Protein AF-A0A7Y6Y463-F1 (afdb_monomer)

Solvent-accessible surface area (backbone atoms only — not comparable to full-atom values): 8189 Å² total; per-residue (Å²): 125,76,76,81,74,59,68,88,89,46,58,69,60,52,50,51,52,50,35,42,53,52,28,42,51,56,50,47,58,31,56,74,69,74,45,82,87,53,70,82,53,39,70,46,46,56,74,76,50,39,57,55,39,71,73,36,95,50,39,62,60,54,54,53,48,55,52,52,55,52,53,53,63,52,41,77,75,74,74,46,60,66,68,60,52,53,54,52,52,51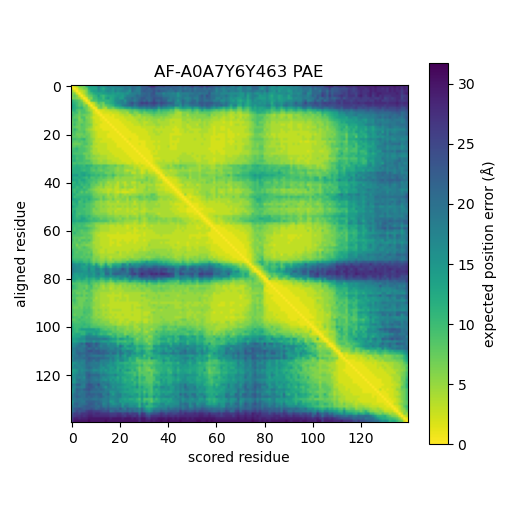,51,54,50,51,52,51,56,50,52,59,61,49,51,54,71,70,66,59,71,73,60,65,64,58,59,50,50,52,54,50,48,52,52,53,48,53,51,52,49,54,51,52,47,56,64,74,61,57,88,115

Secondary structure (DSSP, 8-state):
-GGGSS-TT-HHHHHHHHHHHHHHHHHHHHHHTTPPPPHHHHTTS-HHHHHHHHT-SSHHHHHHHHHHHHHHHHHTTT-S-HHHHHHHHHHHHHHHHHHHHHHHHHH----HHHHHHHHHHHHHHHHHHHHHHHHHTT--

Radius of gyration: 25.82 Å; Cα contacts (8 Å, |Δi|>4): 58; chains: 1; bounding box: 46×28×82 Å

Foldseek 3Di:
DLVVFADPPCPVLVLLLVLLVVLLVVVLVCVLVVHDDDVVSVVSDDPVLSVVLVPDPDNNVSSLVVNLVVLVVCPVVVRGDPVSSVVVVVVSVVVVVVSVVSVCVSVDDDPVVVVVVVVVCVVVVVVVVVVVCVVVVPPD

pLDDT: mean 79.81, std 11.73, range [44.06, 96.62]

Nearest PDB structures (foldseek):
  5x87-assembly1_D  TM=9.168E-01  e=4.164E-04  Klebsiella pneumoniae
  6ivm-assembly1_D  TM=9.169E-01  e=4.685E-04  Klebsiella pneumoniae
  6ivl-assembly1_D  TM=9.132E-01  e=9.502E-04  Klebsiella pneumoniae
  6iv1-assembly1_A  TM=9.038E-01  e=1.435E-03  Klebsiella pneumoniae IS53
  6iv2-assembly1_A  TM=9.139E-01  e=2.168E-03  Klebsiella pneumoniae IS53

Sequence (140 aa):
MILTFISNDEKELKERMILRQVGWNHILVKRLRKKVISETELQFFDISEQNKIKNAVNANQIILKLQSEDLKKVLFPNKVDIIHHIEIEKVLTNLEASLGKTEPIKNTKFSVLYDLLIVISIYVFSGLLALAIVDSAHFF

Mean predicted aligned error: 10.53 Å

Structure (mmCIF, N/CA/C/O backbone):
data_AF-A0A7Y6Y463-F1
#
_entry.id   AF-A0A7Y6Y463-F1
#
loop_
_atom_site.group_PDB
_atom_site.id
_atom_site.type_symbol
_atom_site.label_atom_id
_atom_site.label_alt_id
_atom_site.label_comp_id
_atom_site.label_asym_id
_atom_site.label_entity_id
_atom_site.label_seq_id
_atom_site.pdbx_PDB_ins_code
_atom_site.Cartn_x
_atom_site.Cartn_y
_atom_site.Cartn_z
_atom_site.occupancy
_atom_site.B_iso_or_equiv
_atom_site.auth_seq_id
_atom_site.auth_comp_id
_atom_site.auth_asym_id
_atom_site.auth_atom_id
_atom_site.pdbx_PDB_model_num
ATOM 1 N N . MET A 1 1 ? -14.117 10.240 6.021 1.00 44.06 1 MET A N 1
ATOM 2 C CA . MET A 1 1 ? -15.050 9.148 5.667 1.00 44.06 1 MET A CA 1
ATOM 3 C C . MET A 1 1 ? -15.271 8.172 6.829 1.00 44.06 1 MET A C 1
ATOM 5 O O . MET A 1 1 ? -16.417 7.886 7.109 1.00 44.06 1 MET A O 1
ATOM 9 N N . ILE A 1 2 ? -14.237 7.741 7.570 1.00 46.44 2 ILE A N 1
ATOM 10 C CA . ILE A 1 2 ? -14.395 6.873 8.769 1.00 46.44 2 ILE A CA 1
ATOM 11 C C . ILE A 1 2 ? -14.919 7.650 10.006 1.00 46.44 2 ILE A C 1
ATOM 13 O O . ILE A 1 2 ? -15.595 7.094 10.864 1.00 46.44 2 ILE A O 1
ATOM 17 N N . LEU A 1 3 ? -14.673 8.966 10.070 1.00 47.03 3 LEU A N 1
ATOM 18 C CA . LEU A 1 3 ? -15.059 9.839 11.193 1.00 47.03 3 LEU A CA 1
ATOM 19 C C . LEU A 1 3 ? -16.570 9.960 11.449 1.00 47.03 3 LEU A C 1
ATOM 21 O O . LEU A 1 3 ? -16.952 10.314 12.563 1.00 47.03 3 LEU A O 1
ATOM 25 N N . THR A 1 4 ? -17.410 9.685 10.449 1.00 53.09 4 THR A N 1
ATOM 26 C CA . THR A 1 4 ? -18.863 9.897 10.533 1.00 53.09 4 THR A CA 1
ATOM 27 C C . THR A 1 4 ? -19.576 8.826 11.363 1.00 53.09 4 THR A C 1
ATOM 29 O O . THR A 1 4 ? -20.683 9.062 11.825 1.00 53.09 4 THR A O 1
ATOM 32 N N . PHE A 1 5 ? -18.950 7.660 11.558 1.00 54.16 5 PHE A N 1
ATOM 33 C CA . PHE A 1 5 ? -19.637 6.452 12.031 1.00 54.16 5 PHE A CA 1
ATOM 34 C C . PHE A 1 5 ? -19.310 6.034 13.465 1.00 54.16 5 PHE A C 1
ATOM 36 O O . PHE A 1 5 ? -19.972 5.155 14.007 1.00 54.16 5 PHE A O 1
ATOM 43 N N . ILE A 1 6 ? -18.300 6.642 14.090 1.00 56.97 6 ILE A N 1
ATOM 44 C CA . ILE A 1 6 ? -17.925 6.331 15.473 1.00 56.97 6 ILE A CA 1
ATOM 45 C C . ILE A 1 6 ? -18.493 7.440 16.370 1.00 56.97 6 ILE A C 1
ATOM 47 O O . ILE A 1 6 ? -18.324 8.627 16.080 1.00 56.97 6 ILE A O 1
ATOM 51 N N . SER A 1 7 ? -19.182 7.074 17.448 1.00 55.44 7 SER A N 1
ATOM 52 C CA . SER A 1 7 ? -19.740 8.001 18.442 1.00 55.44 7 SER A CA 1
ATOM 53 C C . SER A 1 7 ? -18.646 8.881 19.076 1.00 55.44 7 SER A C 1
ATOM 55 O O . SER A 1 7 ? -17.461 8.547 19.038 1.00 55.44 7 SER A O 1
ATOM 57 N N . ASN A 1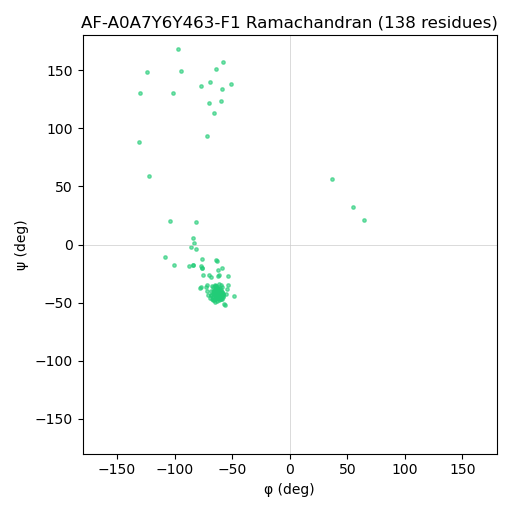 8 ? -19.005 10.047 19.624 1.00 57.31 8 ASN A N 1
ATOM 58 C CA . ASN A 1 8 ? -18.032 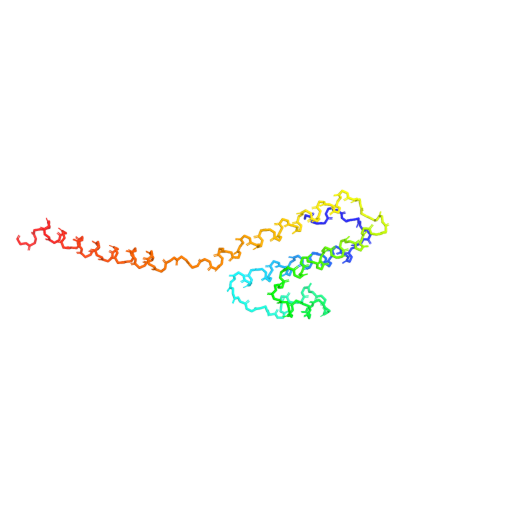11.010 20.172 1.00 57.31 8 ASN A CA 1
ATOM 59 C C . ASN A 1 8 ? -17.240 10.499 21.395 1.00 57.31 8 ASN A C 1
ATOM 61 O O . ASN A 1 8 ? -16.213 11.091 21.721 1.00 57.31 8 ASN A O 1
ATOM 65 N N . ASP A 1 9 ? -17.669 9.396 22.013 1.00 57.78 9 ASP A N 1
ATOM 66 C CA . ASP A 1 9 ? -17.071 8.834 23.231 1.00 57.78 9 ASP A CA 1
ATOM 67 C C . ASP A 1 9 ? -15.741 8.087 23.016 1.00 57.78 9 ASP A C 1
ATOM 69 O O . ASP A 1 9 ? -15.027 7.835 23.980 1.00 57.78 9 ASP A O 1
ATOM 73 N N . GLU A 1 10 ? -15.348 7.768 21.775 1.00 66.56 10 GLU A N 1
ATOM 74 C CA . GLU A 1 10 ? -14.123 6.990 21.496 1.00 66.56 10 GLU A CA 1
ATOM 75 C C . GLU A 1 10 ? -13.136 7.735 20.584 1.00 66.56 10 GLU A C 1
ATOM 77 O O . GLU A 1 10 ? -12.758 7.288 19.496 1.00 66.56 10 GLU A O 1
ATOM 82 N N . LYS A 1 11 ? -12.703 8.913 21.045 1.00 71.19 11 LYS A N 1
ATOM 83 C CA . LYS A 1 11 ? -11.747 9.782 20.339 1.00 71.19 11 LYS A CA 1
ATOM 84 C C . LYS A 1 11 ? -10.413 9.081 20.040 1.00 71.19 11 LYS A C 1
ATOM 86 O O . LYS A 1 11 ? -9.924 9.160 18.918 1.00 71.19 11 LYS A O 1
ATOM 91 N N . GLU A 1 12 ? -9.886 8.321 21.000 1.00 75.56 12 GLU A N 1
ATOM 92 C CA . GLU A 1 12 ? -8.616 7.594 20.857 1.00 75.56 12 GLU A CA 1
ATOM 93 C C . GLU A 1 12 ? -8.675 6.490 19.793 1.00 75.56 12 GLU A C 1
ATOM 95 O O . GLU A 1 12 ? -7.720 6.275 19.048 1.00 75.56 12 GLU A O 1
ATOM 100 N N . LEU A 1 13 ? -9.803 5.779 19.689 1.00 75.69 13 LEU A N 1
ATOM 101 C CA . LEU A 1 13 ? -9.985 4.744 18.671 1.00 75.69 13 LEU A CA 1
ATOM 102 C C . LEU A 1 13 ? -10.071 5.369 17.274 1.00 75.69 13 LEU A C 1
ATOM 104 O O . LEU A 1 13 ? -9.411 4.896 16.347 1.00 75.69 13 LEU A O 1
ATOM 108 N N . LYS A 1 14 ? -10.822 6.472 17.137 1.00 76.75 14 LYS A N 1
ATOM 109 C CA . LYS A 1 14 ? -10.881 7.252 15.891 1.00 76.75 14 LYS A CA 1
ATOM 110 C C . LYS A 1 14 ? -9.494 7.707 15.453 1.00 76.75 14 LYS A C 1
ATOM 112 O O . LYS A 1 14 ? -9.119 7.479 14.305 1.00 76.75 14 LYS A O 1
ATOM 117 N N . GLU A 1 15 ? -8.740 8.338 16.349 1.00 81.94 15 GLU A N 1
ATOM 118 C CA . GLU A 1 15 ? -7.397 8.843 16.052 1.00 81.94 15 GLU A CA 1
ATOM 119 C C . GLU A 1 15 ? -6.464 7.713 15.614 1.00 81.94 15 GLU A C 1
ATOM 121 O O . GLU A 1 15 ? -5.821 7.820 14.569 1.00 81.94 15 GLU A O 1
ATOM 126 N N . ARG A 1 16 ? -6.481 6.579 16.321 1.00 83.06 16 ARG A N 1
ATOM 127 C CA . ARG A 1 16 ? -5.692 5.393 15.966 1.00 83.06 16 ARG A CA 1
ATOM 128 C C . ARG A 1 16 ? -6.028 4.865 14.573 1.00 83.06 16 ARG A C 1
ATOM 130 O O . ARG A 1 16 ? -5.131 4.607 13.775 1.00 83.06 16 ARG A O 1
ATOM 137 N N . MET A 1 17 ? -7.312 4.734 14.242 1.00 80.81 17 MET A N 1
ATOM 138 C CA . MET A 1 17 ? -7.743 4.264 12.920 1.00 80.81 17 MET A CA 1
ATOM 139 C C . MET A 1 17 ? -7.344 5.223 11.799 1.00 80.81 17 MET A C 1
ATOM 141 O O . MET A 1 17 ? -6.948 4.783 10.721 1.00 80.81 17 MET A O 1
ATOM 145 N N . ILE A 1 18 ? -7.421 6.532 12.048 1.00 84.25 18 ILE A N 1
ATOM 146 C CA . ILE A 1 18 ? -7.016 7.552 11.078 1.00 84.25 18 ILE A CA 1
ATOM 147 C C . ILE A 1 18 ? -5.509 7.494 10.849 1.00 84.25 18 ILE A C 1
ATOM 149 O O . ILE A 1 18 ? -5.080 7.450 9.697 1.00 84.25 18 ILE A O 1
ATOM 153 N N . LEU A 1 19 ? -4.713 7.444 11.919 1.00 86.88 19 LEU A N 1
ATOM 154 C CA . LEU A 1 19 ? -3.257 7.343 11.827 1.00 86.88 19 LEU A CA 1
ATOM 155 C C . LEU A 1 19 ? -2.837 6.080 11.071 1.00 86.88 19 LEU A C 1
ATOM 157 O O . LEU A 1 19 ? -2.025 6.168 10.149 1.00 86.88 19 LEU A O 1
ATOM 161 N N . ARG A 1 20 ? -3.470 4.933 11.350 1.00 87.31 20 ARG A N 1
ATOM 162 C CA . ARG A 1 20 ? -3.227 3.699 10.589 1.00 87.31 20 ARG A CA 1
ATOM 163 C C . ARG A 1 20 ? -3.591 3.836 9.114 1.00 87.31 20 ARG A C 1
ATOM 165 O O . ARG A 1 20 ? -2.824 3.383 8.268 1.00 87.31 20 ARG A O 1
ATOM 172 N N . GLN A 1 21 ? -4.706 4.486 8.781 1.00 87.62 21 GLN A N 1
ATOM 173 C CA . GLN A 1 21 ? -5.109 4.702 7.388 1.00 87.62 21 GLN A CA 1
ATOM 174 C C . GLN A 1 21 ? -4.142 5.640 6.641 1.00 87.62 21 GLN A C 1
ATOM 176 O O . GLN A 1 21 ? -3.854 5.425 5.460 1.00 87.62 21 GLN A O 1
ATOM 181 N N . VAL A 1 22 ? -3.615 6.662 7.322 1.00 88.88 22 VAL A N 1
ATOM 182 C CA . VAL A 1 22 ? -2.574 7.554 6.787 1.00 88.88 22 VAL A CA 1
ATOM 183 C C . VAL A 1 22 ? -1.280 6.772 6.555 1.00 88.88 22 VAL A C 1
ATOM 185 O O . VAL A 1 22 ? -0.741 6.790 5.446 1.00 88.88 22 VAL A O 1
ATOM 188 N N . GLY A 1 23 ? -0.825 6.012 7.554 1.00 88.50 23 GLY A N 1
ATOM 189 C CA . GLY A 1 23 ? 0.352 5.152 7.445 1.00 88.50 23 GLY A CA 1
ATOM 190 C C . GLY A 1 23 ? 0.221 4.110 6.329 1.00 88.50 23 GLY A C 1
ATOM 191 O O . GLY A 1 23 ? 1.155 3.913 5.551 1.00 88.50 23 GLY A O 1
ATOM 192 N N . TRP A 1 24 ? -0.961 3.508 6.174 1.00 90.31 24 TRP A N 1
ATOM 193 C CA . TRP A 1 24 ? -1.271 2.570 5.094 1.00 90.31 24 TRP A CA 1
ATOM 194 C C . TRP A 1 24 ? -1.067 3.194 3.711 1.00 90.31 24 TRP A C 1
ATOM 196 O O . TRP A 1 24 ? -0.444 2.582 2.846 1.00 90.31 24 TRP A O 1
ATOM 206 N N . ASN A 1 25 ? -1.527 4.432 3.502 1.00 88.44 25 ASN A N 1
ATOM 207 C CA . ASN A 1 25 ? -1.337 5.134 2.231 1.00 88.44 25 ASN A CA 1
ATOM 208 C C . ASN A 1 25 ? 0.158 5.374 1.943 1.00 88.44 25 ASN A C 1
ATOM 210 O O . ASN A 1 25 ? 0.647 5.061 0.855 1.00 88.44 25 ASN A O 1
ATOM 214 N N . HIS A 1 26 ? 0.918 5.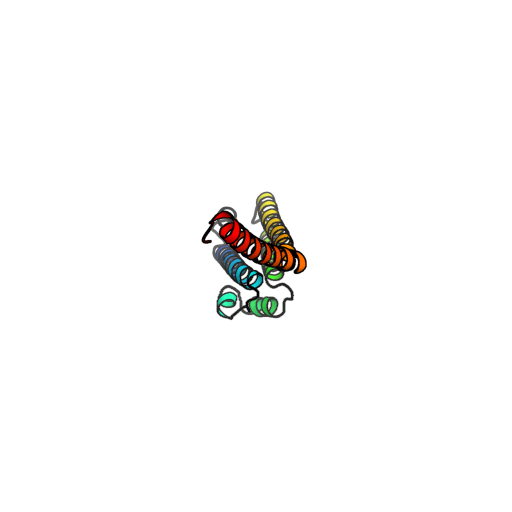836 2.938 1.00 89.00 26 HIS A N 1
ATOM 215 C CA . HIS A 1 26 ? 2.359 6.045 2.784 1.00 89.00 26 HIS A CA 1
ATOM 216 C C . HIS A 1 26 ? 3.111 4.752 2.430 1.00 89.00 26 HIS A C 1
ATOM 218 O O . HIS A 1 26 ? 3.936 4.741 1.506 1.00 89.00 26 HIS A O 1
ATOM 224 N N . ILE A 1 27 ? 2.798 3.648 3.113 1.00 87.81 27 ILE A N 1
ATOM 225 C CA . ILE A 1 27 ? 3.405 2.337 2.848 1.00 87.81 27 ILE A CA 1
ATOM 226 C C . ILE A 1 27 ? 2.990 1.822 1.467 1.00 87.81 27 ILE A C 1
ATOM 228 O O . ILE A 1 27 ? 3.834 1.316 0.721 1.00 87.81 27 ILE A O 1
ATOM 232 N N . LEU A 1 28 ? 1.731 2.007 1.069 1.00 88.06 28 LEU A N 1
ATOM 233 C CA . LEU A 1 28 ? 1.239 1.656 -0.260 1.00 88.06 28 LEU A CA 1
ATOM 234 C C . LEU A 1 28 ? 2.026 2.354 -1.369 1.00 88.06 28 LEU A C 1
ATOM 236 O O . LEU A 1 28 ? 2.529 1.684 -2.276 1.00 88.06 28 LEU A O 1
ATOM 240 N N . VAL A 1 29 ? 2.188 3.674 -1.279 1.00 86.38 29 VAL A N 1
ATOM 241 C CA . VAL A 1 29 ? 2.933 4.460 -2.273 1.00 86.38 29 VAL A CA 1
ATOM 242 C C . VAL A 1 29 ? 4.377 3.971 -2.387 1.00 86.38 29 VAL A C 1
ATOM 244 O O . VAL A 1 29 ? 4.890 3.800 -3.498 1.00 86.38 29 VAL A O 1
ATOM 247 N N . LYS A 1 30 ? 5.043 3.697 -1.259 1.00 85.88 30 LYS A N 1
ATOM 248 C CA . LYS A 1 30 ? 6.408 3.154 -1.264 1.00 85.88 30 LYS A CA 1
ATOM 249 C C . LYS A 1 30 ? 6.478 1.758 -1.875 1.00 85.88 30 LYS A C 1
ATOM 251 O O . LYS A 1 30 ? 7.355 1.512 -2.706 1.00 85.88 30 LYS A O 1
ATOM 256 N N . ARG A 1 31 ? 5.529 0.882 -1.540 1.00 84.62 31 ARG A N 1
ATOM 257 C CA . ARG A 1 31 ? 5.444 -0.489 -2.063 1.00 84.62 31 ARG A CA 1
ATOM 258 C C . ARG A 1 31 ? 5.277 -0.510 -3.582 1.00 84.62 31 ARG A C 1
ATOM 260 O O . ARG A 1 31 ? 5.956 -1.282 -4.258 1.00 84.62 31 ARG A O 1
ATOM 267 N N . LEU A 1 32 ? 4.420 0.353 -4.128 1.00 83.19 32 LEU A N 1
ATOM 268 C CA . LEU A 1 32 ? 4.220 0.484 -5.578 1.00 83.19 32 LEU A CA 1
ATOM 269 C C . LEU A 1 32 ? 5.483 0.996 -6.287 1.00 83.19 32 LEU A C 1
ATOM 271 O O . LEU A 1 32 ? 5.810 0.534 -7.376 1.00 83.19 32 LEU A O 1
ATOM 275 N N . ARG A 1 33 ? 6.243 1.882 -5.633 1.00 84.75 33 ARG A N 1
ATOM 276 C CA . ARG A 1 33 ? 7.527 2.412 -6.125 1.00 84.75 33 ARG A CA 1
ATOM 277 C C . ARG A 1 33 ? 8.733 1.513 -5.832 1.00 84.75 33 ARG A C 1
ATOM 279 O O . ARG A 1 33 ? 9.856 1.928 -6.098 1.00 84.75 33 ARG A O 1
ATOM 286 N N . LYS A 1 34 ? 8.523 0.314 -5.273 1.00 81.12 34 LYS A N 1
ATOM 287 C CA . LYS A 1 34 ? 9.586 -0.628 -4.872 1.00 81.12 34 LYS A CA 1
ATOM 288 C C . LYS A 1 34 ? 10.620 -0.002 -3.912 1.00 81.12 34 LYS A C 1
ATOM 290 O O . LYS A 1 34 ? 11.793 -0.358 -3.949 1.00 81.12 34 LYS A O 1
ATOM 295 N N . LYS A 1 35 ? 10.194 0.942 -3.063 1.00 83.38 35 LYS A N 1
ATOM 296 C CA . LYS A 1 35 ? 11.039 1.587 -2.043 1.00 83.38 35 LYS A CA 1
ATOM 297 C C . LYS A 1 35 ? 10.905 0.883 -0.694 1.00 83.38 35 LYS A C 1
ATOM 299 O O . LYS A 1 35 ? 9.835 0.378 -0.361 1.00 83.38 35 LYS A O 1
ATOM 304 N N . VAL A 1 36 ? 11.982 0.906 0.088 1.00 82.81 36 VAL A N 1
ATOM 305 C CA . VAL A 1 36 ? 12.009 0.369 1.455 1.00 82.81 36 VAL A CA 1
ATOM 306 C C . VAL A 1 36 ? 11.163 1.252 2.381 1.00 82.81 36 VAL A C 1
ATOM 308 O O . VAL A 1 36 ? 11.159 2.484 2.263 1.00 82.81 36 VAL A O 1
ATOM 311 N N . ILE A 1 37 ? 10.427 0.608 3.285 1.00 82.56 37 ILE A N 1
ATOM 312 C CA . ILE A 1 37 ? 9.681 1.267 4.362 1.00 82.56 37 ILE A CA 1
ATOM 313 C C . ILE A 1 37 ? 10.710 1.811 5.359 1.00 82.56 37 ILE A C 1
ATOM 315 O O . ILE A 1 37 ? 11.526 1.046 5.868 1.00 82.56 37 ILE A O 1
ATOM 319 N N . SER A 1 38 ? 10.707 3.119 5.606 1.00 82.12 38 SER A N 1
ATOM 320 C CA . SER A 1 38 ? 11.576 3.752 6.601 1.00 82.12 38 SER A CA 1
ATOM 321 C C . SER A 1 38 ? 10.830 3.960 7.915 1.00 82.12 38 SER A C 1
ATOM 323 O O . SER A 1 38 ? 9.610 3.824 8.005 1.00 82.12 38 SER A O 1
ATOM 325 N N . GLU A 1 39 ? 11.576 4.297 8.962 1.00 79.94 39 GLU A N 1
ATOM 326 C CA . GLU A 1 39 ? 11.022 4.504 10.304 1.00 79.94 39 GLU A CA 1
ATOM 327 C C . GLU A 1 39 ? 10.007 5.656 10.350 1.00 79.94 39 GLU A C 1
ATOM 329 O O . GLU A 1 39 ? 9.045 5.603 11.111 1.00 79.94 39 GLU A O 1
ATOM 334 N N . THR A 1 40 ? 10.124 6.626 9.439 1.00 80.25 40 THR A N 1
ATOM 335 C CA . THR A 1 40 ? 9.155 7.717 9.254 1.00 80.25 40 THR A CA 1
ATOM 336 C C . THR A 1 40 ? 7.762 7.249 8.842 1.00 80.25 40 THR A C 1
ATOM 338 O O . THR A 1 40 ? 6.794 7.939 9.123 1.00 80.25 40 THR A O 1
ATOM 341 N N . GLU A 1 41 ? 7.602 6.104 8.174 1.00 80.19 41 GLU A N 1
ATOM 342 C CA . GLU A 1 41 ? 6.257 5.572 7.893 1.00 80.19 41 GLU A CA 1
ATOM 343 C C . GLU A 1 41 ? 5.736 4.701 9.031 1.00 80.19 41 GLU A C 1
ATOM 345 O O . GLU A 1 41 ? 4.534 4.474 9.134 1.00 80.19 41 GLU A O 1
ATOM 350 N N . LEU A 1 42 ? 6.630 4.228 9.896 1.00 82.44 42 LEU A N 1
ATOM 351 C CA . LEU A 1 42 ? 6.279 3.419 11.053 1.00 82.44 42 LEU A CA 1
ATOM 352 C C . LEU A 1 42 ? 5.857 4.265 12.257 1.00 82.44 42 LEU A C 1
ATOM 354 O O . LEU A 1 42 ? 5.156 3.751 13.122 1.00 82.44 42 LEU A O 1
ATOM 358 N N . GLN A 1 43 ? 6.184 5.562 12.270 1.00 85.62 43 GLN A N 1
ATOM 359 C CA . GLN A 1 43 ? 5.778 6.509 13.318 1.00 85.62 43 GLN A CA 1
ATOM 360 C C . GLN A 1 43 ? 4.253 6.635 13.496 1.00 85.62 43 GLN A C 1
ATOM 362 O O . GLN A 1 43 ? 3.793 7.088 14.537 1.00 85.62 43 GLN A O 1
ATOM 367 N N . PHE A 1 44 ? 3.468 6.248 12.484 1.00 83.31 44 PHE A N 1
ATOM 368 C CA . PHE A 1 44 ? 2.002 6.267 12.529 1.00 83.31 44 PHE A CA 1
ATOM 369 C C . PHE A 1 44 ? 1.396 5.049 13.245 1.00 83.31 44 PHE A C 1
ATOM 371 O O . PHE A 1 44 ? 0.175 4.966 13.372 1.00 83.31 44 PHE A O 1
ATOM 378 N N . PHE A 1 45 ? 2.230 4.097 13.672 1.00 85.44 45 PHE A N 1
ATOM 379 C CA . PHE A 1 45 ? 1.819 2.830 14.268 1.00 85.44 45 PHE A CA 1
ATOM 380 C C . PHE A 1 45 ? 2.444 2.641 15.650 1.00 85.44 45 PHE A C 1
ATOM 382 O O . PHE A 1 45 ? 3.590 3.032 15.889 1.00 85.44 45 PHE A O 1
ATOM 389 N N . ASP A 1 46 ? 1.719 1.954 16.533 1.00 84.62 46 ASP A N 1
ATOM 390 C CA . ASP A 1 46 ? 2.234 1.576 17.848 1.00 84.62 46 ASP A CA 1
ATOM 391 C C . ASP A 1 46 ? 3.424 0.612 17.715 1.00 84.62 46 ASP A C 1
ATOM 393 O O . ASP A 1 46 ? 3.498 -0.196 16.787 1.00 84.62 46 ASP A O 1
ATOM 397 N N . ILE A 1 47 ? 4.344 0.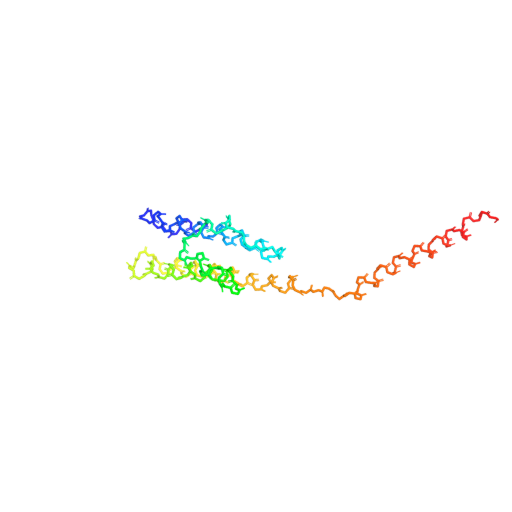628 18.683 1.00 80.75 47 ILE A N 1
ATOM 398 C CA . ILE A 1 47 ? 5.591 -0.167 18.663 1.00 80.75 47 ILE A CA 1
ATOM 399 C C . ILE A 1 47 ? 5.316 -1.671 18.446 1.00 80.75 47 ILE A C 1
ATOM 401 O O . ILE A 1 47 ? 6.035 -2.351 17.711 1.00 80.75 47 ILE A O 1
ATOM 405 N N . SER A 1 48 ? 4.237 -2.193 19.040 1.00 81.06 48 SER A N 1
ATOM 406 C CA . SER A 1 48 ? 3.797 -3.585 18.851 1.00 81.06 48 SER A CA 1
ATOM 407 C C . SER A 1 48 ? 3.411 -3.889 17.396 1.00 81.06 48 SER A C 1
ATOM 409 O O . SER A 1 48 ? 3.694 -4.969 16.872 1.00 81.06 48 SER A O 1
ATOM 411 N N . GLU A 1 49 ? 2.794 -2.923 16.719 1.00 82.38 49 GLU A N 1
ATOM 412 C CA . GLU A 1 49 ? 2.346 -3.040 15.333 1.00 82.38 49 GLU A CA 1
ATOM 413 C C . GLU A 1 49 ? 3.505 -2.885 14.357 1.00 82.38 49 GLU A C 1
ATOM 415 O O . GLU A 1 49 ? 3.576 -3.625 13.378 1.00 82.38 49 GLU A O 1
ATOM 420 N N . GLN A 1 50 ? 4.461 -2.001 14.656 1.00 85.06 50 GLN A N 1
ATOM 421 C CA . GLN A 1 50 ? 5.650 -1.797 13.829 1.00 85.06 50 GLN A CA 1
ATOM 422 C C . GLN A 1 50 ? 6.413 -3.106 13.601 1.00 85.06 50 GLN A C 1
ATOM 424 O O . GLN A 1 50 ? 6.799 -3.403 12.471 1.00 85.06 50 GLN A O 1
ATOM 429 N N . ASN A 1 51 ? 6.572 -3.929 14.641 1.00 83.25 51 ASN A N 1
ATOM 430 C CA . ASN A 1 51 ? 7.228 -5.234 14.521 1.00 83.25 51 ASN A CA 1
ATOM 431 C C . ASN A 1 51 ? 6.443 -6.200 13.622 1.00 83.25 51 ASN A C 1
ATOM 433 O O . ASN A 1 51 ? 7.035 -6.905 12.804 1.00 83.25 51 ASN A O 1
ATOM 437 N N . LYS A 1 52 ? 5.107 -6.208 13.721 1.00 83.94 52 LYS A N 1
ATOM 438 C CA . LYS A 1 52 ? 4.251 -7.021 12.841 1.00 83.94 52 LYS A CA 1
ATOM 439 C C . LYS A 1 52 ? 4.358 -6.568 11.386 1.00 83.94 52 LYS A C 1
ATOM 441 O O . LYS A 1 52 ? 4.408 -7.408 10.496 1.00 83.94 52 LYS A O 1
ATOM 446 N N . ILE A 1 53 ? 4.426 -5.257 11.152 1.00 84.69 53 ILE A N 1
ATOM 447 C CA . ILE A 1 53 ? 4.525 -4.656 9.817 1.00 84.69 53 ILE A CA 1
ATOM 448 C C . ILE A 1 53 ? 5.903 -4.920 9.193 1.00 84.69 53 ILE A C 1
ATOM 450 O O . ILE A 1 53 ? 5.967 -5.292 8.024 1.00 84.69 53 ILE A O 1
ATOM 454 N N . LYS A 1 54 ? 6.997 -4.782 9.960 1.00 82.56 54 LYS A N 1
ATOM 455 C CA . LYS A 1 54 ? 8.372 -5.041 9.486 1.00 82.56 54 LYS A CA 1
ATOM 456 C C . LYS A 1 54 ? 8.584 -6.502 9.071 1.00 82.56 54 LYS A C 1
ATOM 458 O O . LYS A 1 54 ? 9.255 -6.754 8.078 1.00 82.56 54 LYS A O 1
ATOM 463 N N . ASN A 1 55 ? 7.989 -7.445 9.802 1.00 82.56 55 ASN A N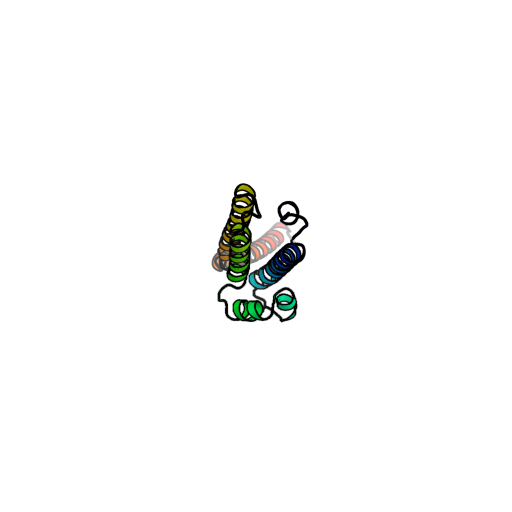 1
ATOM 464 C CA . ASN A 1 55 ? 8.122 -8.883 9.536 1.00 82.56 55 ASN A CA 1
ATOM 465 C C . ASN A 1 55 ? 7.119 -9.413 8.492 1.00 82.56 55 ASN A C 1
ATOM 467 O O . ASN A 1 55 ? 7.122 -10.599 8.166 1.00 82.56 55 ASN A O 1
ATOM 471 N N . ALA A 1 56 ? 6.233 -8.557 7.981 1.00 82.81 56 ALA A N 1
ATOM 472 C CA . ALA A 1 56 ? 5.194 -8.937 7.039 1.00 82.81 56 ALA A CA 1
ATOM 473 C C . ALA A 1 56 ? 5.740 -9.132 5.621 1.00 82.81 56 ALA A C 1
ATOM 475 O O . ALA A 1 56 ? 6.408 -8.251 5.084 1.00 82.81 56 ALA A O 1
ATOM 476 N N . VAL A 1 57 ? 5.305 -10.194 4.935 1.00 77.00 57 VAL A N 1
ATOM 477 C CA . VAL A 1 57 ? 5.468 -10.291 3.470 1.00 77.00 57 VAL A CA 1
ATOM 478 C C . VAL A 1 57 ? 4.687 -9.172 2.768 1.00 77.00 57 VAL A C 1
ATOM 480 O O . VAL A 1 57 ? 5.149 -8.594 1.785 1.00 77.00 57 VAL A O 1
ATOM 483 N N . ASN A 1 58 ? 3.506 -8.830 3.296 1.00 83.75 58 ASN A N 1
ATOM 484 C CA . ASN A 1 58 ? 2.660 -7.761 2.776 1.00 83.75 58 ASN A CA 1
ATOM 485 C C . ASN A 1 58 ? 2.206 -6.815 3.896 1.00 83.75 58 ASN A C 1
ATOM 487 O O . ASN A 1 58 ? 1.138 -6.983 4.484 1.00 83.75 58 ASN A O 1
ATOM 491 N N . ALA A 1 59 ? 3.023 -5.793 4.160 1.00 86.25 59 ALA A N 1
ATOM 492 C CA . ALA A 1 59 ? 2.768 -4.767 5.172 1.00 86.25 59 ALA A CA 1
ATOM 493 C C . ALA A 1 59 ? 1.350 -4.164 5.088 1.00 86.25 59 ALA A C 1
ATOM 495 O O . ALA A 1 59 ? 0.659 -4.062 6.098 1.00 86.25 59 ALA A O 1
ATOM 496 N N . ASN A 1 60 ? 0.878 -3.839 3.878 1.00 86.75 60 ASN A N 1
ATOM 497 C CA . ASN A 1 60 ? -0.440 -3.228 3.670 1.00 86.75 60 ASN A CA 1
ATOM 498 C C . ASN A 1 60 ? -1.599 -4.141 4.080 1.00 86.75 60 ASN A C 1
ATOM 500 O O . ASN A 1 60 ? -2.605 -3.654 4.588 1.00 86.75 60 ASN A O 1
ATOM 504 N N . GLN A 1 61 ? -1.462 -5.450 3.863 1.00 86.94 61 GLN A N 1
ATOM 505 C CA . GLN A 1 61 ? -2.495 -6.419 4.222 1.00 86.94 61 GLN A CA 1
ATOM 506 C C . GLN A 1 61 ? -2.578 -6.595 5.741 1.00 86.94 61 GLN A C 1
ATOM 508 O O . GLN A 1 61 ? -3.671 -6.639 6.300 1.00 86.94 61 GLN A O 1
ATOM 513 N N . ILE A 1 62 ? -1.429 -6.621 6.427 1.00 88.81 62 ILE A N 1
ATOM 514 C CA . ILE A 1 62 ? -1.399 -6.702 7.894 1.00 88.81 62 ILE A CA 1
ATOM 515 C C . ILE A 1 62 ? -2.059 -5.474 8.525 1.00 88.81 62 ILE A C 1
ATOM 517 O O . ILE A 1 62 ? -2.827 -5.624 9.469 1.00 88.81 62 ILE A O 1
ATOM 521 N N . ILE A 1 63 ? -1.819 -4.278 7.987 1.00 88.56 63 ILE A N 1
ATOM 522 C CA . ILE A 1 63 ? -2.424 -3.045 8.507 1.00 88.56 63 ILE A CA 1
ATOM 523 C C . ILE A 1 63 ? -3.956 -3.075 8.384 1.00 88.56 63 ILE A C 1
ATOM 525 O O . ILE A 1 63 ? -4.645 -2.765 9.355 1.00 88.56 63 ILE A O 1
ATOM 529 N N . LEU A 1 64 ? -4.498 -3.506 7.237 1.00 88.19 64 LEU A N 1
ATOM 530 C CA . LEU A 1 64 ? -5.952 -3.650 7.061 1.00 88.19 64 LEU A CA 1
ATOM 531 C C . LEU A 1 64 ? -6.535 -4.710 8.005 1.00 88.19 64 LEU A C 1
ATOM 533 O O . LEU A 1 64 ? -7.601 -4.501 8.584 1.00 88.19 64 LEU A O 1
ATOM 537 N N . LYS A 1 65 ? -5.812 -5.815 8.221 1.00 87.69 65 LYS A N 1
ATOM 538 C CA . LYS A 1 65 ? -6.218 -6.860 9.164 1.00 87.69 65 LYS A CA 1
ATOM 539 C C . LYS A 1 65 ? -6.285 -6.342 10.603 1.00 87.69 65 LYS A C 1
ATOM 541 O O . LYS A 1 65 ? -7.277 -6.589 11.278 1.00 87.69 65 LYS A O 1
ATOM 546 N N . LEU A 1 66 ? -5.282 -5.585 11.052 1.00 87.12 66 LEU A N 1
ATOM 547 C CA . LEU A 1 66 ? -5.281 -4.956 12.380 1.00 87.12 66 LEU A CA 1
ATOM 548 C C . LEU A 1 66 ? -6.463 -3.988 12.548 1.00 87.12 66 LEU A C 1
ATOM 550 O O . LEU A 1 66 ? -7.080 -3.933 13.609 1.00 87.12 66 LEU A O 1
ATOM 554 N N . GLN A 1 67 ? -6.820 -3.260 11.488 1.00 86.81 67 GLN A N 1
ATOM 555 C CA . GLN A 1 67 ? -7.972 -2.359 11.495 1.00 86.81 67 GLN A CA 1
ATOM 556 C C . GLN A 1 67 ? -9.311 -3.113 11.583 1.00 86.81 67 GLN A C 1
ATOM 558 O O . GLN A 1 67 ? -10.180 -2.692 12.345 1.00 86.81 67 GLN A O 1
ATOM 563 N N . SER A 1 68 ? -9.463 -4.241 10.878 1.00 85.06 68 SER A N 1
ATOM 564 C CA . SER A 1 68 ? -10.632 -5.135 11.000 1.00 85.06 68 SER A CA 1
ATOM 565 C C . SER A 1 68 ? -10.725 -5.787 12.388 1.00 85.06 68 SER A C 1
ATOM 567 O O . SER A 1 68 ? -11.798 -5.850 12.987 1.00 85.06 68 SER A O 1
ATOM 569 N N . GLU A 1 69 ? -9.600 -6.229 12.956 1.00 85.50 69 GLU A N 1
ATOM 570 C CA . GLU A 1 69 ? -9.563 -6.806 14.307 1.00 85.50 69 GLU A CA 1
ATOM 571 C C . GLU A 1 69 ? -10.025 -5.803 15.371 1.00 85.50 69 GLU A C 1
ATOM 573 O O . GLU A 1 69 ? -10.792 -6.162 16.266 1.00 85.50 69 GLU A O 1
ATOM 578 N N . ASP A 1 70 ? -9.612 -4.542 15.260 1.00 81.06 70 ASP A N 1
ATOM 579 C CA . ASP A 1 70 ? -10.056 -3.505 16.189 1.00 81.06 70 ASP A CA 1
ATOM 580 C C . ASP A 1 70 ? -11.525 -3.113 15.975 1.00 81.06 70 ASP A C 1
ATOM 582 O O . ASP A 1 70 ? -12.242 -2.928 16.958 1.00 81.06 70 ASP A O 1
ATOM 586 N N . LEU A 1 71 ? -12.025 -3.103 14.733 1.00 78.56 71 LEU A N 1
ATOM 587 C CA . LEU A 1 71 ? -13.461 -2.937 14.455 1.00 78.56 71 LEU A CA 1
ATOM 588 C C . LEU A 1 71 ? -14.311 -4.020 15.119 1.00 78.56 71 LEU A C 1
ATOM 590 O O . LEU A 1 71 ? -15.378 -3.725 15.656 1.00 78.56 71 LEU A O 1
ATOM 594 N N . LYS A 1 72 ? -13.843 -5.272 15.108 1.00 77.94 72 LYS A N 1
ATOM 595 C CA . LYS A 1 72 ? -14.546 -6.389 15.752 1.00 77.94 72 LYS A CA 1
ATOM 596 C C . LYS A 1 72 ? -14.593 -6.233 17.266 1.00 77.94 72 LYS A C 1
ATOM 598 O O . LYS A 1 72 ? -15.639 -6.471 17.860 1.00 77.94 72 LYS A O 1
ATOM 603 N N . LYS A 1 73 ? -13.506 -5.786 17.903 1.00 75.38 73 LYS A N 1
ATOM 604 C CA . LYS A 1 73 ? -13.483 -5.548 19.360 1.00 75.38 73 LYS A CA 1
ATOM 605 C C . LYS A 1 73 ? -14.490 -4.480 19.793 1.00 75.38 73 LYS A C 1
ATOM 607 O O . LYS A 1 73 ? -15.073 -4.602 20.865 1.00 75.38 73 LYS A O 1
ATOM 612 N N . VAL A 1 74 ? -14.721 -3.472 18.953 1.00 69.19 74 VAL A N 1
ATOM 613 C CA . VAL A 1 74 ? -15.685 -2.387 19.207 1.00 69.19 74 VAL A CA 1
ATOM 614 C C . VAL A 1 74 ? -17.140 -2.828 18.975 1.00 69.19 74 VAL A C 1
ATOM 616 O O . VAL A 1 74 ? -18.057 -2.214 19.511 1.00 69.19 74 VAL A O 1
ATOM 619 N N . LEU A 1 75 ? -17.372 -3.925 18.246 1.00 62.38 75 LEU A N 1
ATOM 620 C CA . LEU A 1 75 ? -18.707 -4.493 18.017 1.00 62.38 75 LEU A CA 1
ATOM 621 C C . LEU A 1 75 ? -19.238 -5.274 19.235 1.00 62.38 75 LEU A C 1
ATOM 623 O O . LEU A 1 75 ? -20.428 -5.223 19.544 1.00 62.38 75 LEU A O 1
ATOM 627 N N . PHE A 1 76 ? -18.355 -5.973 19.953 1.00 56.47 76 PHE A N 1
ATOM 628 C CA . PHE A 1 76 ? -18.724 -6.865 21.061 1.00 56.47 76 PHE A CA 1
ATOM 629 C C . PHE A 1 76 ? -19.391 -6.228 22.303 1.00 56.47 76 PHE A C 1
ATOM 631 O O . PHE A 1 76 ? -19.995 -6.982 23.064 1.00 56.47 76 PHE A O 1
ATOM 638 N N . PRO A 1 77 ? -19.396 -4.896 22.523 1.00 54.81 77 PRO A N 1
ATOM 639 C CA . PRO A 1 77 ? -20.198 -4.267 23.568 1.00 54.81 77 PRO A CA 1
ATOM 640 C C . PRO A 1 77 ? -21.463 -3.545 23.056 1.00 54.81 77 PRO A C 1
ATOM 642 O O . PRO A 1 77 ? -21.985 -2.699 23.775 1.00 54.81 77 PRO A O 1
ATOM 645 N N . ASN A 1 78 ? -21.986 -3.845 21.854 1.00 55.59 78 ASN A N 1
ATOM 646 C CA . ASN A 1 78 ? -23.192 -3.186 21.303 1.00 55.59 78 ASN A CA 1
ATOM 647 C C . ASN A 1 78 ? -23.003 -1.666 21.042 1.00 55.59 78 ASN A C 1
ATOM 649 O O . ASN A 1 78 ? -23.966 -0.904 20.996 1.00 55.59 78 ASN A O 1
ATOM 653 N N . LYS A 1 79 ? -21.747 -1.209 20.904 1.00 55.19 79 LYS A N 1
ATOM 654 C CA . LYS A 1 79 ? -21.370 0.216 20.799 1.00 55.19 79 LYS A CA 1
ATOM 655 C C . LYS A 1 79 ? -21.467 0.801 19.389 1.00 55.19 79 LYS A C 1
ATOM 657 O O . LYS A 1 79 ? -21.471 2.019 19.233 1.00 55.19 79 LYS A O 1
ATOM 662 N N . VAL A 1 80 ? -21.518 -0.052 18.369 1.00 59.25 80 VAL A N 1
ATOM 663 C CA . VAL A 1 80 ? -21.635 0.331 16.959 1.00 59.25 80 VAL A CA 1
ATOM 664 C C . VAL A 1 80 ? -22.763 -0.487 16.353 1.00 59.25 80 VAL A C 1
ATOM 666 O O . VAL A 1 80 ? -22.805 -1.704 16.518 1.00 59.25 80 VAL A O 1
ATOM 669 N N . ASP A 1 81 ? -23.676 0.191 15.665 1.00 70.56 81 ASP A N 1
ATOM 670 C CA . ASP A 1 81 ? -24.754 -0.458 14.923 1.00 70.56 81 ASP A CA 1
ATOM 671 C C . ASP A 1 81 ? -24.164 -1.414 13.870 1.00 70.56 81 ASP A C 1
ATOM 673 O O . ASP A 1 81 ? -23.222 -1.073 13.145 1.00 70.56 81 ASP A O 1
ATOM 677 N N . ILE A 1 82 ? -24.714 -2.628 13.803 1.00 73.12 82 ILE A N 1
ATOM 678 C CA . ILE A 1 82 ? -24.250 -3.732 12.951 1.00 73.12 82 ILE A CA 1
ATOM 679 C C . ILE A 1 82 ? -24.144 -3.275 11.490 1.00 73.12 82 ILE A C 1
ATOM 681 O O . ILE A 1 82 ? -23.221 -3.669 10.776 1.00 73.12 82 ILE A O 1
ATOM 685 N N . ILE A 1 83 ? -25.046 -2.388 11.065 1.00 75.19 83 ILE A N 1
ATOM 686 C CA . ILE A 1 83 ? -25.070 -1.809 9.720 1.00 75.19 83 ILE A CA 1
ATOM 687 C C . ILE A 1 83 ? -23.776 -1.035 9.426 1.00 75.19 83 ILE A C 1
ATOM 689 O O . ILE A 1 83 ? -23.151 -1.238 8.384 1.00 75.19 83 ILE A O 1
ATOM 693 N N . HIS A 1 84 ? -23.323 -0.193 10.356 1.00 74.38 84 HIS A N 1
ATOM 694 C CA . HIS A 1 84 ? -22.094 0.584 10.189 1.00 74.38 84 HIS A CA 1
ATOM 695 C C . HIS A 1 84 ? -20.849 -0.302 10.177 1.00 74.38 84 HIS A C 1
ATOM 697 O O . HIS A 1 84 ? -19.914 -0.045 9.419 1.00 74.38 84 HIS A O 1
ATOM 703 N N . HIS A 1 85 ? -20.839 -1.371 10.974 1.00 77.69 85 HIS A N 1
ATOM 704 C CA . HIS A 1 85 ? -19.744 -2.336 10.959 1.00 77.69 85 HIS A CA 1
ATOM 705 C C . HIS A 1 85 ? -19.630 -3.043 9.602 1.00 77.69 85 HIS A C 1
ATOM 707 O O . HIS A 1 85 ? -18.537 -3.110 9.040 1.00 77.69 85 HIS A O 1
ATOM 713 N N . ILE A 1 86 ? -20.758 -3.499 9.044 1.00 82.75 86 ILE A N 1
ATOM 714 C CA . ILE A 1 86 ? -20.808 -4.124 7.715 1.00 82.75 86 ILE A CA 1
ATOM 715 C C . ILE A 1 86 ? -20.293 -3.161 6.640 1.00 82.75 86 ILE A C 1
ATOM 717 O O . ILE A 1 86 ? -19.511 -3.565 5.779 1.00 82.75 86 ILE A O 1
ATOM 721 N N . GLU A 1 87 ? -20.686 -1.886 6.693 1.00 82.81 87 GLU A N 1
ATOM 722 C CA . GLU A 1 87 ? -20.259 -0.904 5.694 1.00 82.81 87 GLU A CA 1
ATOM 723 C C . GLU A 1 87 ? -18.746 -0.638 5.761 1.00 82.81 87 GLU A C 1
ATOM 725 O O . GLU A 1 87 ? -18.074 -0.587 4.728 1.00 82.81 87 GLU A O 1
ATOM 730 N N . ILE A 1 88 ? -18.169 -0.541 6.963 1.00 80.81 88 ILE A N 1
ATOM 731 C CA . ILE A 1 88 ? -16.720 -0.346 7.115 1.00 80.81 88 ILE A CA 1
ATOM 732 C C . ILE A 1 88 ? -15.945 -1.596 6.670 1.00 80.81 88 ILE A C 1
ATOM 734 O O . ILE A 1 88 ? -14.955 -1.472 5.947 1.00 80.81 88 ILE A O 1
ATOM 738 N N . GLU A 1 89 ? -16.398 -2.796 7.037 1.00 83.38 89 GLU A N 1
ATOM 739 C CA . GLU A 1 89 ? -15.800 -4.059 6.574 1.00 83.38 89 GLU A CA 1
ATOM 740 C C . GLU A 1 89 ? -15.844 -4.178 5.041 1.00 83.38 89 GLU A C 1
ATOM 742 O O . GLU A 1 89 ? -14.864 -4.581 4.404 1.00 83.38 89 GLU A O 1
ATOM 747 N N . LYS A 1 90 ? -16.938 -3.733 4.415 1.00 87.50 90 LYS A N 1
ATOM 748 C CA . LYS A 1 90 ? -17.062 -3.669 2.954 1.00 87.50 90 LYS A CA 1
ATOM 749 C C . LYS A 1 90 ? -16.047 -2.705 2.341 1.00 87.50 90 LYS A C 1
ATOM 751 O O . LYS A 1 90 ? -15.423 -3.034 1.331 1.00 87.50 90 LYS A O 1
ATOM 756 N N . VAL A 1 91 ? -15.835 -1.536 2.946 1.00 87.12 91 VAL A N 1
ATOM 757 C CA . VAL A 1 91 ? -14.801 -0.586 2.506 1.00 87.12 91 VAL A CA 1
ATOM 758 C C . VAL A 1 91 ? -13.401 -1.198 2.624 1.00 87.12 91 VAL A C 1
ATOM 760 O O . VAL A 1 91 ? -12.626 -1.104 1.672 1.00 87.12 91 VAL A O 1
ATOM 763 N N . LEU A 1 92 ? -13.080 -1.865 3.735 1.00 86.25 92 LEU A N 1
ATOM 764 C CA . LEU A 1 92 ? -11.787 -2.540 3.918 1.00 86.25 92 LEU A CA 1
ATOM 765 C C . LEU A 1 92 ? -11.562 -3.638 2.871 1.00 86.25 92 LEU A C 1
ATOM 767 O O . LEU A 1 92 ? -10.501 -3.686 2.246 1.00 86.25 92 LEU A O 1
ATOM 771 N N . THR A 1 93 ? -12.584 -4.451 2.609 1.00 87.75 93 THR A N 1
ATOM 772 C CA . THR A 1 93 ? -12.548 -5.498 1.577 1.00 87.75 93 THR A CA 1
ATOM 773 C C . THR A 1 93 ? -12.322 -4.900 0.185 1.00 87.75 93 THR A C 1
ATOM 775 O O . THR A 1 93 ? -11.516 -5.402 -0.599 1.00 87.75 93 THR A O 1
ATOM 778 N N . ASN A 1 94 ? -12.977 -3.778 -0.127 1.00 87.94 94 ASN A N 1
ATOM 779 C CA . ASN A 1 94 ? -12.781 -3.073 -1.394 1.00 87.94 94 ASN A CA 1
ATOM 780 C C . ASN A 1 94 ? -11.358 -2.510 -1.545 1.00 87.94 94 ASN A C 1
ATOM 782 O O . ASN A 1 94 ? -10.812 -2.505 -2.654 1.00 87.94 94 ASN A O 1
ATOM 786 N N . LEU A 1 95 ? -10.740 -2.049 -0.452 1.00 87.25 95 LEU A N 1
ATOM 787 C CA . LEU A 1 95 ? -9.347 -1.596 -0.450 1.00 87.25 95 LEU A CA 1
ATOM 788 C C . LEU A 1 95 ? -8.379 -2.757 -0.705 1.00 87.25 95 LEU A C 1
ATOM 790 O O . LEU A 1 95 ? -7.464 -2.609 -1.516 1.00 87.25 95 LEU A O 1
ATOM 794 N N . GLU A 1 96 ? -8.598 -3.919 -0.085 1.00 86.06 96 GLU A N 1
ATOM 795 C CA . GLU A 1 96 ? -7.796 -5.125 -0.331 1.00 86.06 96 GLU A CA 1
ATOM 796 C C . GLU A 1 96 ? -7.950 -5.624 -1.776 1.00 86.06 96 GLU A C 1
ATOM 798 O O . GLU A 1 96 ? -6.956 -5.883 -2.459 1.00 86.06 96 GLU A O 1
ATOM 803 N N . ALA A 1 97 ? -9.177 -5.657 -2.300 1.00 86.12 97 ALA A N 1
ATOM 804 C CA . ALA A 1 97 ? -9.433 -6.011 -3.694 1.00 86.12 97 ALA A CA 1
ATOM 805 C C . ALA A 1 97 ? -8.743 -5.041 -4.671 1.00 86.12 97 ALA A C 1
ATOM 807 O O . ALA A 1 97 ? -8.172 -5.458 -5.682 1.00 86.12 97 ALA A O 1
ATOM 808 N N . SER A 1 98 ? -8.752 -3.742 -4.364 1.00 85.50 98 SER A N 1
ATOM 809 C CA . SER A 1 98 ? -8.049 -2.727 -5.156 1.00 85.50 98 SER A CA 1
ATOM 810 C C . SER A 1 98 ? -6.532 -2.919 -5.090 1.00 85.50 98 SER A C 1
ATOM 812 O O . SER A 1 98 ? -5.860 -2.842 -6.117 1.00 85.50 98 SER A O 1
ATOM 814 N N . LEU A 1 99 ? -5.990 -3.257 -3.916 1.00 84.12 99 LEU A N 1
ATOM 815 C CA . LEU A 1 99 ? -4.577 -3.586 -3.736 1.00 84.12 99 LEU A CA 1
ATOM 816 C C . LEU A 1 99 ? -4.159 -4.783 -4.602 1.00 84.12 99 LEU A C 1
ATOM 818 O O . LEU A 1 99 ? -3.151 -4.696 -5.304 1.00 84.12 99 LEU A O 1
ATOM 822 N N . GLY A 1 100 ? -4.951 -5.858 -4.606 1.00 81.81 100 GLY A N 1
ATOM 823 C CA . GLY A 1 100 ? -4.706 -7.045 -5.428 1.00 81.81 100 GLY A CA 1
ATOM 824 C C . GLY A 1 100 ? -4.668 -6.731 -6.925 1.00 81.81 100 GLY A C 1
ATOM 825 O O . GLY A 1 100 ? -3.808 -7.236 -7.638 1.00 81.81 100 GLY A O 1
ATOM 826 N N . LYS A 1 101 ? -5.511 -5.806 -7.405 1.00 81.81 101 LYS A N 1
ATOM 827 C CA . LYS A 1 101 ? -5.484 -5.337 -8.806 1.00 81.81 101 LYS A CA 1
ATOM 828 C C . LYS A 1 101 ? -4.233 -4.521 -9.157 1.00 81.81 101 LYS A C 1
ATOM 830 O O . LYS A 1 101 ? -3.811 -4.525 -10.311 1.00 81.81 101 LYS A O 1
ATOM 835 N N . THR A 1 102 ? -3.617 -3.837 -8.188 1.00 79.38 102 THR A N 1
ATOM 836 C CA . THR A 1 102 ? -2.376 -3.071 -8.429 1.00 79.38 102 THR A CA 1
ATOM 837 C C . THR A 1 102 ? -1.128 -3.946 -8.547 1.00 79.38 102 THR A C 1
ATOM 839 O O . THR A 1 102 ? -0.126 -3.510 -9.115 1.00 79.38 102 THR A O 1
ATOM 842 N N . GLU A 1 103 ? -1.157 -5.184 -8.045 1.00 75.88 103 GLU A N 1
ATOM 843 C CA . GLU A 1 103 ? 0.006 -6.078 -8.081 1.00 75.88 103 GLU A CA 1
ATOM 844 C C . GLU A 1 103 ? 0.362 -6.560 -9.494 1.00 75.88 103 GLU A C 1
ATOM 846 O O . GLU A 1 103 ? 1.537 -6.438 -9.857 1.00 75.88 103 GLU A O 1
ATOM 851 N N . PRO A 1 104 ? -0.598 -7.006 -10.331 1.00 77.06 104 PRO A N 1
ATOM 852 C CA . PRO A 1 104 ? -0.354 -7.275 -11.742 1.00 77.06 104 PRO A CA 1
ATOM 853 C C . PRO A 1 104 ? 0.175 -6.048 -12.482 1.00 77.06 104 PRO A C 1
ATOM 855 O O . PRO A 1 104 ? 1.182 -6.153 -13.159 1.00 77.06 104 PRO A O 1
ATOM 858 N N . ILE A 1 105 ? -0.400 -4.858 -12.283 1.00 73.25 105 ILE A N 1
ATOM 859 C CA . ILE A 1 105 ? 0.074 -3.624 -12.942 1.00 73.25 105 ILE A CA 1
ATOM 860 C C . ILE A 1 105 ? 1.544 -3.326 -12.584 1.00 73.25 105 ILE A C 1
ATOM 862 O O . ILE A 1 105 ? 2.311 -2.862 -13.422 1.00 73.25 105 ILE A O 1
ATOM 866 N N . LYS A 1 106 ? 1.970 -3.643 -11.355 1.00 65.94 106 LYS A N 1
ATOM 867 C CA . LYS A 1 106 ? 3.370 -3.514 -10.917 1.00 65.94 106 LYS A CA 1
ATOM 868 C C . LYS A 1 106 ? 4.298 -4.576 -11.527 1.00 65.94 106 LYS A C 1
ATOM 870 O O . LYS A 1 106 ? 5.483 -4.303 -11.741 1.00 65.94 106 LYS A O 1
ATOM 875 N N . ASN A 1 107 ? 3.807 -5.802 -11.702 1.00 66.62 107 ASN A N 1
ATOM 876 C CA . ASN A 1 107 ? 4.618 -6.971 -12.059 1.00 66.62 107 ASN A CA 1
ATOM 877 C C . ASN A 1 107 ? 4.563 -7.341 -13.546 1.00 66.62 107 ASN A C 1
ATOM 879 O O . ASN A 1 107 ? 5.457 -8.052 -14.010 1.00 66.62 107 ASN A O 1
ATOM 883 N N . THR A 1 108 ? 3.572 -6.860 -14.296 1.00 75.12 108 THR A N 1
ATOM 884 C CA . THR A 1 108 ? 3.462 -7.074 -15.736 1.00 75.12 108 THR A CA 1
ATOM 885 C C . THR A 1 108 ? 4.536 -6.247 -16.422 1.00 75.12 108 THR A C 1
ATOM 887 O O . THR A 1 108 ? 4.371 -5.064 -16.711 1.00 75.12 108 THR A O 1
ATOM 890 N N . LYS A 1 109 ? 5.679 -6.886 -16.669 1.00 63.22 109 LYS A N 1
ATOM 891 C CA . LYS A 1 109 ? 6.643 -6.394 -17.645 1.00 63.22 109 LYS A CA 1
ATOM 892 C C . LYS A 1 109 ? 5.955 -6.499 -19.000 1.00 63.22 109 LYS A C 1
ATOM 894 O O . LYS A 1 109 ? 5.658 -7.609 -19.443 1.00 63.22 109 LYS A O 1
ATOM 899 N N . PHE A 1 110 ? 5.664 -5.364 -19.629 1.00 64.81 110 PHE A N 1
ATOM 900 C CA . PHE A 1 110 ? 5.325 -5.363 -21.047 1.00 64.81 110 PHE A CA 1
ATOM 901 C C . PHE A 1 110 ? 6.418 -6.134 -21.794 1.00 64.81 110 PHE A C 1
ATOM 903 O O . PHE A 1 110 ? 7.594 -6.073 -21.420 1.00 64.81 110 PHE A O 1
ATOM 910 N N . SER A 1 111 ? 6.019 -6.971 -22.754 1.00 77.19 111 SER A N 1
ATOM 911 C CA . SER A 1 111 ? 6.983 -7.837 -23.432 1.00 77.19 111 SER A CA 1
ATOM 912 C C . SER A 1 111 ? 8.033 -6.964 -24.111 1.00 77.19 111 SER A C 1
ATOM 914 O O . SER A 1 111 ? 7.693 -6.116 -24.931 1.00 77.19 111 SER A O 1
ATOM 916 N N . VAL A 1 112 ? 9.302 -7.201 -23.771 1.00 75.25 112 VAL A N 1
ATOM 917 C CA . VAL A 1 112 ? 10.474 -6.455 -24.266 1.00 75.25 112 VAL A CA 1
ATOM 918 C C . VAL A 1 112 ? 10.511 -6.413 -25.799 1.00 75.25 112 VAL A C 1
ATOM 920 O O . VAL A 1 112 ? 11.028 -5.469 -26.386 1.00 75.25 112 VAL A O 1
ATOM 923 N N . LEU A 1 113 ? 9.914 -7.413 -26.454 1.00 84.81 113 LEU A N 1
ATOM 924 C CA . LEU A 1 113 ? 9.791 -7.471 -27.907 1.00 84.81 113 LEU A CA 1
ATOM 925 C C . LEU A 1 113 ? 8.928 -6.340 -28.481 1.00 84.81 113 LEU A C 1
ATOM 927 O O . LEU A 1 113 ? 9.260 -5.844 -29.550 1.00 84.81 113 LEU A O 1
ATOM 931 N N . TYR A 1 114 ? 7.861 -5.909 -27.799 1.00 87.19 114 TYR A N 1
ATOM 932 C CA . TYR A 1 114 ? 7.036 -4.794 -28.282 1.00 87.19 114 TYR A CA 1
ATOM 933 C C . TYR A 1 114 ? 7.821 -3.483 -28.267 1.00 87.19 114 TYR A C 1
ATOM 935 O O . TYR A 1 114 ? 7.848 -2.782 -29.276 1.00 87.19 114 TYR A O 1
ATOM 943 N N . ASP A 1 115 ? 8.515 -3.195 -27.164 1.00 84.94 115 ASP A N 1
ATOM 944 C CA . ASP A 1 115 ? 9.348 -1.995 -27.045 1.00 84.94 115 ASP A CA 1
ATOM 945 C C . ASP A 1 115 ? 10.472 -2.007 -28.091 1.00 84.94 115 ASP A C 1
ATOM 947 O O . ASP A 1 115 ? 10.706 -1.011 -28.777 1.00 84.94 115 ASP A O 1
ATOM 951 N N . LEU A 1 116 ? 11.119 -3.162 -28.277 1.00 89.19 116 LEU A N 1
ATOM 952 C CA . LEU A 1 116 ? 12.165 -3.342 -29.279 1.00 89.19 116 LEU A CA 1
ATOM 953 C C . LEU A 1 116 ? 11.640 -3.110 -30.703 1.00 89.19 116 LEU A C 1
ATOM 955 O O . LEU A 1 116 ? 12.262 -2.379 -31.471 1.00 89.19 116 LEU A O 1
ATOM 959 N N . LEU A 1 117 ? 10.498 -3.707 -31.058 1.00 92.94 117 LEU A N 1
ATOM 960 C CA . LEU A 1 117 ? 9.89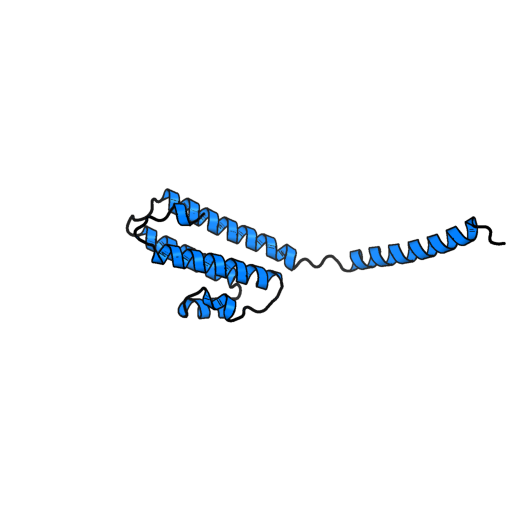8 -3.569 -32.386 1.00 92.94 117 LEU A CA 1
ATOM 961 C C . LEU A 1 117 ? 9.507 -2.122 -32.685 1.00 92.94 117 LEU A C 1
ATOM 963 O O . LEU A 1 117 ? 9.752 -1.657 -33.796 1.00 92.94 117 LEU A O 1
ATOM 967 N N . ILE A 1 118 ? 8.946 -1.396 -31.712 1.00 92.88 118 ILE A N 1
ATOM 968 C CA . ILE A 1 118 ? 8.586 0.021 -31.875 1.00 92.88 118 ILE A CA 1
ATOM 969 C C . ILE A 1 118 ? 9.842 0.859 -32.126 1.00 92.88 118 ILE A C 1
ATOM 971 O O . ILE A 1 118 ? 9.887 1.624 -33.087 1.00 92.88 118 ILE A O 1
ATOM 975 N N . VAL A 1 119 ? 10.881 0.684 -31.307 1.00 94.25 119 VAL A N 1
ATOM 976 C CA . VAL A 1 119 ? 12.131 1.444 -31.433 1.00 94.25 119 VAL A CA 1
ATOM 977 C C . VAL A 1 119 ? 12.829 1.149 -32.765 1.00 94.25 119 VAL A C 1
ATOM 979 O O . VAL A 1 119 ? 13.210 2.081 -33.472 1.00 94.25 119 VAL A O 1
ATOM 982 N N . ILE A 1 120 ? 12.934 -0.126 -33.159 1.00 95.75 120 ILE A N 1
ATOM 983 C CA . ILE A 1 120 ? 13.492 -0.518 -34.464 1.00 95.75 120 ILE A CA 1
ATOM 984 C C . ILE A 1 120 ? 12.67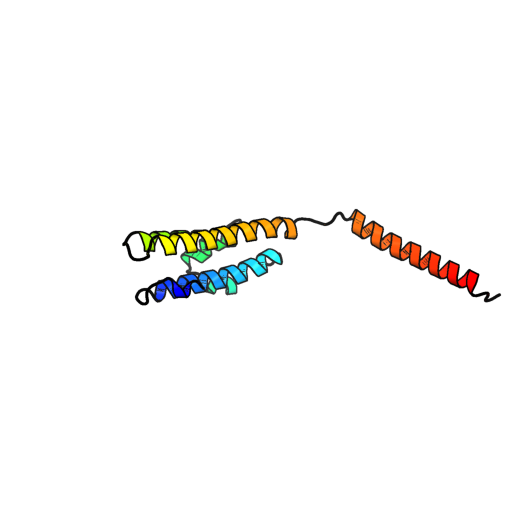0 0.090 -35.602 1.00 95.75 120 ILE A C 1
ATOM 986 O O . ILE A 1 120 ? 13.246 0.649 -36.533 1.00 95.75 120 ILE A O 1
ATOM 990 N N . SER A 1 121 ? 11.339 0.026 -35.521 1.00 94.81 121 SER A N 1
ATOM 991 C CA . SER A 1 121 ? 10.456 0.576 -36.555 1.00 94.81 121 SER A CA 1
ATOM 992 C C . SER A 1 121 ? 10.652 2.081 -36.721 1.00 94.81 121 SER A C 1
ATOM 994 O O . SER A 1 121 ? 10.730 2.548 -37.851 1.00 94.81 121 SER A O 1
ATOM 996 N N . ILE A 1 122 ? 10.803 2.834 -35.624 1.00 96.19 122 ILE A N 1
ATOM 997 C CA . ILE A 1 122 ? 11.072 4.279 -35.666 1.00 96.19 122 ILE A CA 1
ATOM 998 C C . ILE A 1 122 ? 12.420 4.565 -36.340 1.00 96.19 122 ILE A C 1
ATOM 1000 O O . ILE A 1 122 ? 12.491 5.441 -37.200 1.00 96.19 122 ILE A O 1
ATOM 1004 N N . TYR A 1 123 ? 13.480 3.825 -35.999 1.00 96.06 123 TYR A N 1
ATOM 1005 C CA . TYR A 1 123 ? 14.800 4.032 -36.605 1.00 96.06 123 TYR A CA 1
ATOM 1006 C C . TYR A 1 123 ? 14.831 3.672 -38.090 1.00 96.06 123 TYR A C 1
ATOM 1008 O O . TYR A 1 123 ? 15.344 4.448 -38.897 1.00 96.06 123 TYR A O 1
ATOM 1016 N N . VAL A 1 124 ? 14.253 2.527 -38.462 1.00 96.62 124 VAL A N 1
ATOM 1017 C CA . VAL A 1 124 ? 14.154 2.098 -39.863 1.00 96.62 124 VAL A CA 1
ATOM 1018 C C . VAL A 1 124 ? 13.315 3.094 -40.657 1.00 96.62 124 VAL A C 1
ATOM 1020 O O . VAL A 1 124 ? 13.745 3.540 -41.717 1.00 96.62 124 VAL A O 1
ATOM 1023 N N . PHE A 1 125 ? 12.161 3.506 -40.126 1.00 96.56 125 PHE A N 1
ATOM 1024 C CA . PHE A 1 125 ? 11.307 4.506 -40.760 1.00 96.56 125 PHE A CA 1
ATOM 1025 C C . PHE A 1 125 ? 12.025 5.848 -40.927 1.00 96.56 125 PHE A C 1
ATOM 1027 O O . PHE A 1 125 ? 12.000 6.406 -42.015 1.00 96.56 125 PHE A O 1
ATOM 1034 N N . SER A 1 126 ? 12.714 6.348 -39.897 1.00 95.44 126 SER A N 1
ATOM 1035 C CA . SER A 1 126 ? 13.467 7.606 -39.981 1.00 95.44 126 SER A CA 1
ATOM 1036 C C . SER A 1 126 ? 14.600 7.539 -41.006 1.00 95.44 126 SER A C 1
ATOM 1038 O O . SER A 1 126 ? 14.846 8.525 -41.698 1.00 95.44 126 SER A O 1
ATOM 1040 N N . GLY A 1 127 ? 15.289 6.399 -41.117 1.00 94.31 127 GLY A N 1
ATOM 1041 C CA . GLY A 1 127 ? 16.336 6.198 -42.119 1.00 94.31 127 GLY A CA 1
ATOM 1042 C C . GLY A 1 127 ? 15.771 6.157 -43.538 1.00 94.31 127 GLY A C 1
ATOM 1043 O O . GLY A 1 127 ? 16.264 6.855 -44.420 1.00 94.31 127 GLY A O 1
ATOM 1044 N N . LEU A 1 128 ? 14.691 5.399 -43.746 1.00 94.50 128 LEU A N 1
ATOM 1045 C CA . LEU A 1 128 ? 13.987 5.337 -45.029 1.00 94.50 128 LEU A CA 1
ATOM 1046 C C . LEU A 1 128 ? 13.398 6.692 -45.424 1.00 94.50 128 LEU A C 1
ATOM 1048 O O . LEU A 1 128 ? 13.485 7.076 -46.584 1.00 94.50 128 LEU A O 1
ATOM 1052 N N . LEU A 1 129 ? 12.843 7.434 -44.466 1.00 93.25 129 LEU A N 1
ATOM 1053 C CA . LEU A 1 129 ? 12.304 8.770 -44.690 1.00 93.25 129 LEU A CA 1
ATOM 1054 C C . LEU A 1 129 ? 13.407 9.745 -45.112 1.00 93.25 129 LEU A C 1
ATOM 1056 O O . LEU A 1 129 ? 13.215 10.493 -46.063 1.00 93.25 129 LEU A O 1
ATOM 1060 N N . ALA A 1 130 ? 14.571 9.714 -44.456 1.00 90.88 130 ALA A N 1
ATOM 1061 C CA . ALA A 1 130 ? 15.711 10.539 -44.849 1.00 90.88 130 ALA A CA 1
ATOM 1062 C C . ALA A 1 130 ? 16.175 10.228 -46.282 1.00 90.88 130 ALA A C 1
ATOM 1064 O O . ALA A 1 130 ? 16.406 11.150 -47.060 1.00 90.88 130 ALA A O 1
ATOM 1065 N N . LEU A 1 131 ? 16.250 8.945 -46.657 1.00 88.69 131 LEU A N 1
ATOM 1066 C CA . LEU A 1 131 ? 16.598 8.529 -48.020 1.00 88.69 131 LEU A CA 1
ATOM 1067 C C . LEU A 1 131 ? 15.541 8.954 -49.049 1.00 88.69 131 LEU A C 1
ATOM 1069 O O . LEU A 1 131 ? 15.893 9.493 -50.093 1.00 88.69 131 LEU A O 1
ATOM 1073 N N . ALA A 1 132 ? 14.257 8.764 -48.741 1.00 90.00 132 ALA A N 1
ATOM 1074 C CA . ALA A 1 132 ? 13.155 9.167 -49.611 1.00 90.00 132 ALA A CA 1
ATOM 1075 C C . ALA A 1 132 ? 13.122 10.688 -49.825 1.00 90.00 132 ALA A C 1
ATOM 1077 O O . ALA A 1 132 ? 12.864 11.154 -50.932 1.00 90.00 132 ALA A O 1
ATOM 1078 N N . ILE A 1 133 ? 13.424 11.471 -48.783 1.00 89.00 133 ILE A N 1
ATOM 1079 C CA . ILE A 1 133 ? 13.543 12.926 -48.897 1.00 89.00 133 ILE A CA 1
ATOM 1080 C C . ILE A 1 133 ? 14.715 13.291 -49.808 1.00 89.00 133 ILE A C 1
ATOM 1082 O O . ILE A 1 133 ? 14.518 14.105 -50.699 1.00 89.00 133 ILE A O 1
ATOM 1086 N N . VAL A 1 134 ? 15.896 12.686 -49.639 1.00 88.19 134 VAL A N 1
ATOM 1087 C CA . VAL A 1 134 ? 17.064 12.956 -50.501 1.00 88.19 134 VAL A CA 1
ATOM 1088 C C . VAL A 1 134 ? 16.767 12.667 -51.975 1.00 88.19 134 VAL A C 1
ATOM 1090 O O . VAL A 1 134 ? 17.127 13.477 -52.824 1.00 88.19 134 VAL A O 1
ATOM 1093 N N . ASP A 1 135 ? 16.083 11.560 -52.266 1.00 79.69 135 ASP A N 1
ATOM 1094 C CA . ASP A 1 135 ? 15.681 11.189 -53.627 1.00 79.69 135 ASP A CA 1
ATOM 1095 C C . ASP A 1 135 ? 14.651 12.180 -54.204 1.00 79.69 135 ASP A C 1
ATOM 1097 O O . ASP A 1 135 ? 14.827 12.722 -55.291 1.00 79.69 135 ASP A O 1
ATOM 1101 N N . SER A 1 136 ? 13.613 12.513 -53.429 1.00 77.94 136 SER A N 1
ATOM 1102 C CA . SER A 1 136 ? 12.565 13.451 -53.863 1.00 77.94 136 SER A CA 1
ATOM 1103 C C . SER A 1 136 ? 13.022 14.911 -53.965 1.00 77.94 136 SER A C 1
ATOM 1105 O O . SER A 1 136 ? 12.443 15.688 -54.722 1.00 77.94 136 SER A O 1
ATOM 1107 N N . ALA A 1 137 ? 14.042 15.304 -53.198 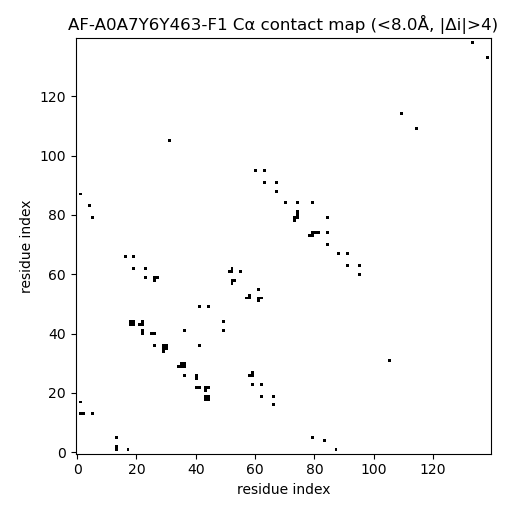1.00 72.31 137 ALA A N 1
ATOM 1108 C CA . ALA A 1 137 ? 14.498 16.684 -53.100 1.00 72.31 137 ALA A CA 1
ATOM 1109 C C . ALA A 1 137 ? 15.456 17.105 -54.225 1.00 72.31 137 ALA A C 1
ATOM 1111 O O . ALA A 1 137 ? 15.882 18.256 -54.196 1.00 72.31 137 ALA A O 1
ATOM 1112 N N . HIS A 1 138 ? 15.784 16.231 -55.193 1.00 58.78 138 HIS A N 1
ATOM 1113 C CA . HIS A 1 138 ? 16.586 16.551 -56.389 1.00 58.78 138 HIS A CA 1
ATOM 1114 C C . HIS A 1 138 ? 17.718 17.566 -56.124 1.00 58.78 138 HIS A C 1
ATOM 1116 O O . HIS A 1 138 ? 17.806 18.619 -56.752 1.00 58.78 138 HIS A O 1
ATOM 1122 N N . PHE A 1 139 ? 18.602 17.263 -55.168 1.00 61.38 139 PHE A N 1
ATOM 1123 C CA . PHE A 1 139 ? 19.851 18.020 -54.986 1.00 61.38 139 PHE A CA 1
ATOM 1124 C C . PHE A 1 139 ? 20.966 17.582 -55.959 1.00 61.38 139 PHE A C 1
ATOM 1126 O O . PHE A 1 139 ? 22.134 17.886 -55.722 1.00 61.38 139 PHE A O 1
ATOM 1133 N N . PHE A 1 140 ? 20.592 16.920 -57.060 1.00 50.09 140 PHE A N 1
ATOM 1134 C CA . PHE A 1 140 ? 21.362 16.753 -58.294 1.00 50.09 140 PHE A CA 1
ATOM 1135 C C . PHE A 1 140 ? 20.413 16.744 -59.495 1.00 50.09 140 PHE A C 1
ATOM 1137 O O . PHE A 1 140 ? 19.338 16.103 -59.389 1.00 50.09 140 PHE A O 1
#